Protein AF-A0A800DV52-F1 (afdb_monomer)

Structure (mmCIF, N/CA/C/O backbone):
data_AF-A0A800DV52-F1
#
_entry.id   AF-A0A800DV52-F1
#
loop_
_atom_site.group_PDB
_atom_site.id
_atom_site.type_symbol
_atom_site.label_atom_id
_atom_site.label_alt_id
_atom_site.label_comp_id
_atom_site.label_asym_id
_atom_site.label_entity_id
_atom_site.label_seq_id
_atom_site.pdbx_PDB_ins_code
_atom_site.Cartn_x
_atom_site.Cartn_y
_atom_site.Cartn_z
_atom_site.occupancy
_atom_site.B_iso_or_equiv
_atom_site.auth_seq_id
_atom_site.auth_comp_id
_atom_site.auth_asym_id
_atom_site.auth_atom_id
_atom_site.pdbx_PDB_model_num
ATOM 1 N N . MET A 1 1 ? -20.793 -4.062 12.230 1.00 92.56 1 MET A N 1
ATOM 2 C CA . MET A 1 1 ? -20.828 -4.119 10.745 1.00 92.56 1 MET A CA 1
ATOM 3 C C . MET A 1 1 ? -19.405 -4.273 10.210 1.00 92.56 1 MET A C 1
ATOM 5 O O . MET A 1 1 ? -18.481 -3.843 10.894 1.00 92.56 1 MET A O 1
ATOM 9 N N . ARG A 1 2 ? -19.210 -4.928 9.054 1.00 97.81 2 ARG A N 1
ATOM 10 C CA . ARG A 1 2 ? -17.881 -5.174 8.462 1.00 97.81 2 ARG A CA 1
ATOM 11 C C . ARG A 1 2 ? -17.659 -4.266 7.254 1.00 97.81 2 ARG A C 1
ATOM 13 O O . ARG A 1 2 ? -18.544 -4.178 6.410 1.00 97.81 2 ARG A O 1
ATOM 20 N N . ILE A 1 3 ? -16.491 -3.634 7.176 1.00 98.31 3 ILE A N 1
ATOM 21 C CA . ILE A 1 3 ? -16.117 -2.689 6.116 1.00 98.31 3 ILE A CA 1
ATOM 22 C C . ILE A 1 3 ? -14.804 -3.149 5.476 1.00 98.31 3 ILE A C 1
ATOM 24 O O . ILE A 1 3 ? -13.861 -3.526 6.172 1.00 98.31 3 ILE A O 1
ATOM 28 N N . LEU A 1 4 ? -14.736 -3.114 4.146 1.00 98.12 4 LEU A N 1
ATOM 29 C CA . LEU A 1 4 ? -13.515 -3.365 3.385 1.00 98.12 4 LEU A CA 1
ATOM 30 C C . LEU A 1 4 ? -13.159 -2.109 2.589 1.00 98.12 4 LEU A C 1
ATOM 32 O O . LEU A 1 4 ? -13.934 -1.670 1.743 1.00 98.12 4 LEU A O 1
ATOM 36 N N . LEU A 1 5 ? -11.982 -1.553 2.855 1.00 98.12 5 LEU A N 1
ATOM 37 C CA . LEU A 1 5 ? -11.411 -0.438 2.108 1.00 98.12 5 LEU A CA 1
ATOM 38 C C . LEU A 1 5 ? -10.428 -0.992 1.080 1.00 98.12 5 LEU A C 1
ATOM 40 O O . LEU A 1 5 ? -9.527 -1.749 1.434 1.00 98.12 5 LEU A O 1
ATOM 44 N N . ILE A 1 6 ? -10.598 -0.634 -0.190 1.00 96.19 6 ILE A N 1
ATOM 45 C CA . ILE A 1 6 ? -9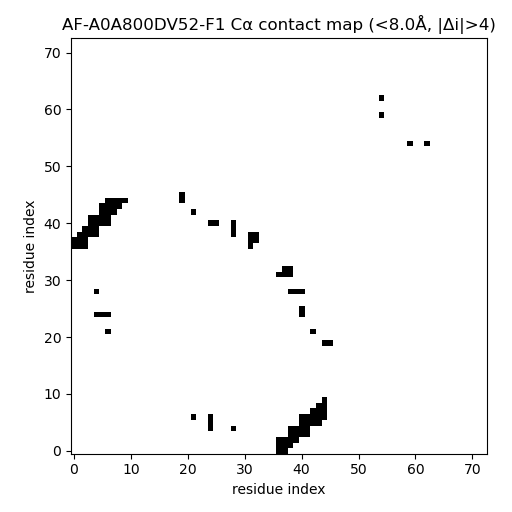.814 -1.201 -1.290 1.00 96.19 6 ILE A CA 1
ATOM 46 C C . ILE A 1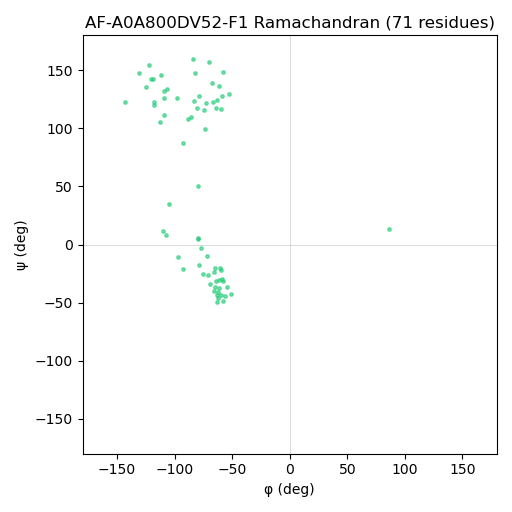 6 ? -9.020 -0.083 -1.958 1.00 96.19 6 ILE A C 1
ATOM 48 O O . ILE A 1 6 ? -9.606 0.874 -2.459 1.00 96.19 6 ILE A O 1
ATOM 52 N N . GLN A 1 7 ? -7.695 -0.231 -2.011 1.00 93.69 7 GLN A N 1
ATOM 53 C CA . GLN A 1 7 ? -6.877 0.487 -2.984 1.00 93.69 7 GLN A CA 1
ATOM 54 C C . GLN A 1 7 ? -6.882 -0.341 -4.273 1.00 93.69 7 GLN A C 1
ATOM 56 O O . GLN A 1 7 ? -6.331 -1.445 -4.270 1.00 93.69 7 GLN A O 1
ATOM 61 N N . PRO A 1 8 ? -7.539 0.128 -5.346 1.00 91.69 8 PRO A N 1
ATOM 62 C CA . PRO A 1 8 ? -7.687 -0.654 -6.563 1.00 91.69 8 PRO A CA 1
ATOM 63 C C . PRO A 1 8 ? -6.350 -0.796 -7.302 1.00 91.69 8 PRO A C 1
ATOM 65 O O . PRO A 1 8 ? -5.462 0.051 -7.153 1.00 91.69 8 PRO A O 1
ATOM 68 N N . PRO A 1 9 ? -6.206 -1.830 -8.147 1.00 87.69 9 PRO A N 1
ATOM 69 C CA . PRO A 1 9 ? -5.077 -1.910 -9.056 1.00 87.69 9 PRO A CA 1
ATOM 70 C C . PRO A 1 9 ? -5.188 -0.776 -10.084 1.00 87.69 9 PRO A C 1
ATOM 72 O O . PRO A 1 9 ? -6.178 -0.671 -10.808 1.00 87.69 9 PRO A O 1
ATOM 75 N N . ILE A 1 10 ? -4.167 0.074 -10.158 1.00 85.06 10 ILE A N 1
ATOM 76 C CA . ILE A 1 10 ? -4.069 1.156 -11.139 1.00 85.06 10 ILE A CA 1
ATOM 77 C C . ILE A 1 10 ? -2.817 0.969 -11.988 1.00 85.06 10 ILE A C 1
AT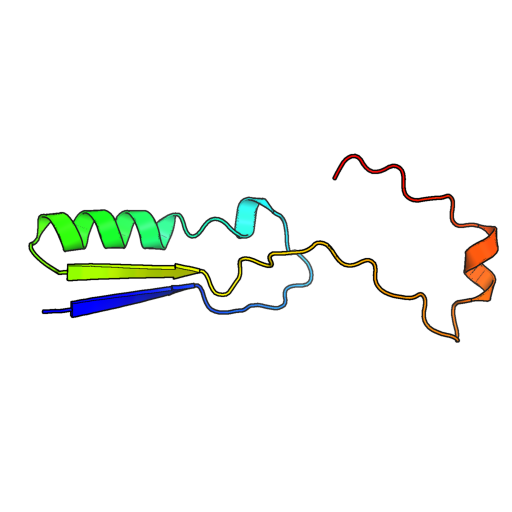OM 79 O O . ILE A 1 10 ? -1.762 0.568 -11.498 1.00 85.06 10 ILE A O 1
ATOM 83 N N . ARG A 1 11 ? -2.930 1.284 -13.278 1.00 79.50 11 ARG A N 1
ATOM 84 C CA . ARG A 1 11 ? -1.789 1.375 -14.188 1.00 79.50 11 ARG A CA 1
ATOM 85 C C . ARG A 1 11 ? -1.633 2.834 -14.587 1.00 79.50 11 ARG A C 1
ATOM 87 O O . ARG A 1 11 ? -2.422 3.347 -15.370 1.00 79.50 11 ARG A O 1
ATOM 94 N N . ASP A 1 12 ? -0.626 3.480 -14.016 1.00 75.31 12 ASP A N 1
ATOM 95 C CA . ASP A 1 12 ? -0.326 4.898 -14.214 1.00 75.31 12 ASP A CA 1
ATOM 96 C C . ASP A 1 12 ? 1.069 5.052 -14.846 1.00 75.31 12 ASP A C 1
ATOM 98 O O . ASP A 1 12 ? 1.997 4.306 -14.528 1.00 75.31 12 ASP A O 1
ATOM 102 N N . PHE A 1 13 ? 1.212 6.021 -15.749 1.00 69.38 13 PHE A N 1
ATOM 103 C CA . PHE A 1 13 ? 2.486 6.396 -16.361 1.00 69.38 13 PHE A CA 1
ATOM 104 C C . PHE A 1 13 ? 3.422 7.111 -15.372 1.00 69.38 13 PHE A C 1
ATOM 106 O O . PHE A 1 13 ? 4.639 7.022 -15.525 1.00 69.38 13 PHE A O 1
ATOM 113 N N . PHE A 1 14 ? 2.882 7.770 -14.338 1.00 72.69 14 PHE A N 1
ATOM 114 C CA . PHE A 1 14 ? 3.645 8.470 -13.289 1.00 72.69 14 PHE A CA 1
ATOM 115 C C . PHE A 1 14 ? 3.676 7.702 -11.962 1.00 72.69 14 PHE A C 1
ATOM 117 O O . PHE A 1 14 ? 3.656 8.280 -10.869 1.00 72.69 14 PHE A O 1
ATOM 124 N N . PHE A 1 15 ?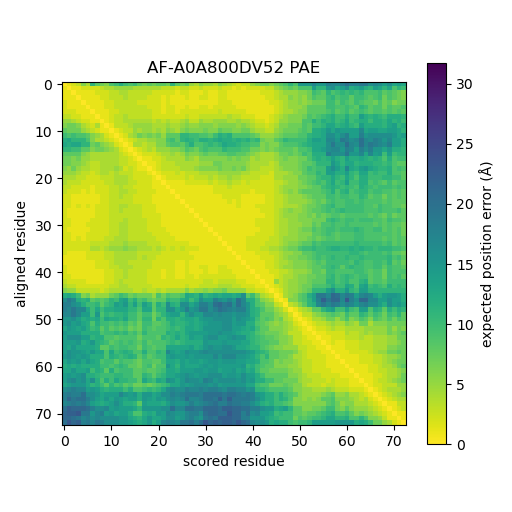 3.716 6.376 -12.044 1.00 74.69 15 PHE A N 1
ATOM 125 C CA . PHE A 1 15 ? 3.709 5.524 -10.870 1.00 74.69 15 PHE A CA 1
ATOM 126 C C . PHE A 1 15 ? 5.050 5.572 -10.122 1.00 74.69 15 PHE A C 1
ATOM 128 O O . PHE A 1 15 ? 6.101 5.246 -10.674 1.00 74.69 15 PHE A O 1
ATOM 135 N N . THR A 1 16 ? 5.018 5.955 -8.843 1.00 78.81 16 THR A N 1
ATOM 136 C CA . THR A 1 16 ? 6.197 5.969 -7.963 1.00 78.81 16 THR A CA 1
ATOM 137 C C . THR A 1 16 ? 5.963 5.091 -6.731 1.00 78.81 16 THR A C 1
ATOM 139 O O . THR A 1 16 ? 4.815 4.922 -6.317 1.00 78.81 16 THR A O 1
ATOM 142 N N . PRO A 1 17 ? 7.019 4.547 -6.091 1.00 79.19 17 PRO A N 1
ATOM 143 C CA . PRO A 1 17 ? 6.867 3.708 -4.901 1.00 79.19 17 PRO A CA 1
ATOM 144 C C . PRO A 1 17 ? 6.074 4.370 -3.767 1.00 79.19 17 PRO A C 1
ATOM 146 O O . PRO A 1 17 ? 5.272 3.703 -3.127 1.00 79.19 17 PRO A O 1
ATOM 149 N N . LEU A 1 18 ? 6.232 5.683 -3.559 1.00 81.88 18 LEU A N 1
ATOM 150 C CA . LEU A 1 18 ? 5.497 6.430 -2.531 1.00 81.88 18 LEU A CA 1
ATOM 151 C C . LEU A 1 18 ? 3.974 6.402 -2.755 1.00 81.88 18 LEU A C 1
ATOM 153 O O . LEU A 1 18 ? 3.211 6.413 -1.795 1.00 81.88 18 LEU A O 1
ATOM 157 N N . ARG A 1 19 ? 3.525 6.314 -4.015 1.00 79.94 19 ARG A N 1
ATOM 158 C CA . ARG A 1 19 ? 2.101 6.241 -4.381 1.00 79.94 19 ARG A CA 1
ATOM 159 C C . ARG A 1 19 ? 1.485 4.855 -4.155 1.00 79.94 19 ARG A C 1
ATOM 161 O O . ARG A 1 19 ? 0.286 4.702 -4.347 1.00 79.94 19 ARG A O 1
ATOM 168 N N . LYS A 1 20 ? 2.274 3.857 -3.732 1.00 85.50 20 LYS A N 1
ATOM 169 C CA . LYS A 1 20 ? 1.757 2.549 -3.294 1.00 85.50 20 LYS A CA 1
ATOM 170 C C . LYS A 1 20 ? 1.128 2.598 -1.909 1.00 85.50 20 LYS A C 1
ATOM 172 O O . LYS A 1 20 ? 0.303 1.740 -1.607 1.00 85.50 20 LYS A O 1
ATOM 177 N N . THR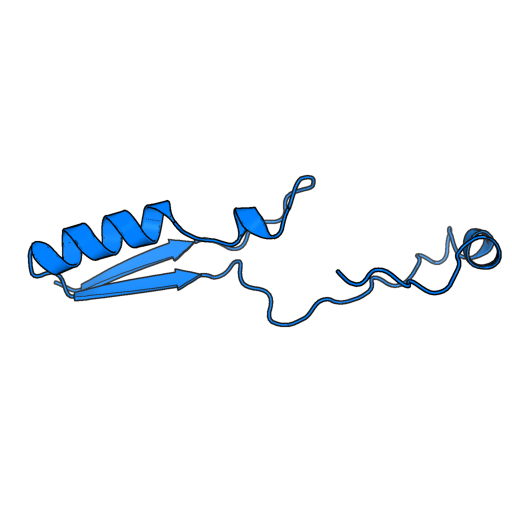 A 1 21 ? 1.525 3.550 -1.068 1.00 89.12 21 THR A N 1
ATOM 178 C CA . THR A 1 21 ? 1.088 3.606 0.328 1.00 89.12 21 THR A CA 1
ATOM 179 C C . THR A 1 21 ? -0.366 4.084 0.410 1.00 89.12 21 THR A C 1
ATOM 181 O O . THR A 1 21 ? -0.625 5.246 0.087 1.00 89.12 21 THR A O 1
ATOM 184 N N . PRO A 1 22 ? -1.318 3.261 0.893 1.00 92.94 22 PRO A N 1
ATOM 185 C CA . PRO A 1 22 ? -2.735 3.618 0.962 1.00 92.94 22 PRO A CA 1
ATOM 186 C C . PRO A 1 22 ? -3.043 4.512 2.179 1.00 92.94 22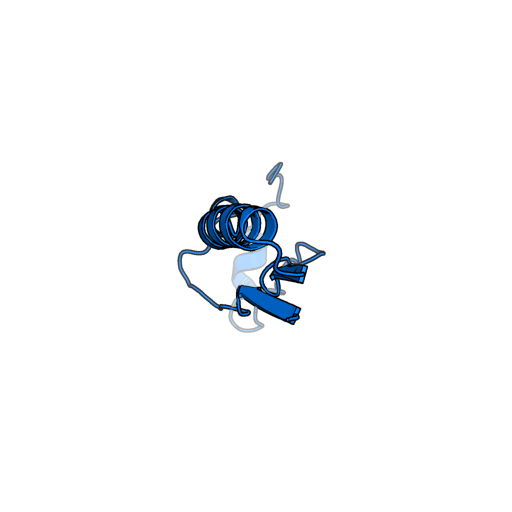 PRO A C 1
ATOM 188 O O . PRO A 1 22 ? -3.945 4.224 2.962 1.00 92.94 22 PRO A O 1
ATOM 191 N N . LEU A 1 23 ? -2.282 5.597 2.372 1.00 94.19 23 LEU A N 1
ATOM 192 C CA . LEU A 1 23 ? -2.288 6.395 3.608 1.00 94.19 23 LEU A CA 1
ATOM 193 C C . LEU A 1 23 ? -3.685 6.919 3.975 1.00 94.19 23 LEU A C 1
ATOM 195 O O . LEU A 1 23 ? -4.109 6.796 5.121 1.00 94.19 23 LEU A O 1
ATOM 199 N N . GLY A 1 24 ? -4.432 7.436 2.996 1.00 95.19 24 GLY A N 1
ATOM 200 C CA . GLY A 1 24 ? -5.804 7.899 3.221 1.00 95.19 24 GLY A CA 1
ATOM 201 C C . GLY A 1 24 ? -6.747 6.781 3.681 1.00 95.19 24 GLY A C 1
ATOM 202 O O . GLY A 1 24 ? -7.569 7.001 4.568 1.00 95.19 24 GLY A O 1
ATOM 203 N N . LEU A 1 25 ? -6.592 5.563 3.147 1.00 96.94 25 LEU A N 1
ATOM 204 C CA . LEU A 1 25 ? -7.386 4.412 3.589 1.00 96.94 25 LEU A CA 1
ATOM 205 C C . LEU A 1 25 ? -7.015 3.982 5.009 1.00 96.94 25 LEU A C 1
ATOM 207 O O . LEU A 1 25 ? -7.898 3.572 5.753 1.00 96.94 25 LEU A O 1
ATOM 211 N N . LEU A 1 26 ? -5.745 4.105 5.405 1.00 97.25 26 LEU A N 1
ATOM 212 C CA . LEU A 1 26 ? -5.311 3.808 6.774 1.00 97.25 26 LEU A CA 1
ATOM 213 C C . LEU A 1 26 ? -5.913 4.790 7.787 1.00 97.25 26 LEU A C 1
ATOM 215 O O . LEU A 1 26 ? -6.355 4.369 8.857 1.00 97.25 26 LEU A O 1
ATOM 219 N N . TYR A 1 27 ? -5.993 6.081 7.447 1.00 98.25 27 TYR A N 1
ATOM 220 C CA . TYR A 1 27 ? -6.677 7.067 8.291 1.00 98.25 27 TYR A CA 1
ATOM 221 C C . TYR A 1 27 ? -8.165 6.752 8.451 1.00 98.25 27 TYR A C 1
ATOM 223 O O . TYR A 1 27 ? -8.671 6.748 9.574 1.00 98.25 27 TYR A O 1
ATOM 231 N N . LEU A 1 28 ? -8.850 6.427 7.350 1.00 98.31 28 LEU A N 1
ATOM 232 C CA . LEU A 1 28 ? -10.260 6.032 7.386 1.00 98.31 28 LEU A CA 1
ATOM 233 C C . LEU A 1 28 ? -10.473 4.747 8.187 1.00 98.31 28 LEU A C 1
ATOM 235 O O . LEU A 1 28 ? -11.393 4.690 8.998 1.00 98.31 28 LEU A O 1
ATOM 239 N N . ALA A 1 29 ? -9.616 3.741 7.998 1.00 98.31 29 ALA A N 1
ATOM 240 C CA . ALA A 1 29 ? -9.674 2.501 8.760 1.00 98.31 29 ALA A CA 1
ATOM 241 C C . ALA A 1 29 ? -9.559 2.775 10.260 1.00 98.31 29 ALA A C 1
ATOM 243 O O . ALA A 1 29 ? -10.424 2.353 11.016 1.00 98.31 29 ALA A O 1
ATOM 244 N N . THR A 1 30 ? -8.567 3.573 10.661 1.00 98.38 30 THR A N 1
ATOM 245 C CA . THR A 1 30 ? -8.336 3.928 12.068 1.00 98.38 30 THR A CA 1
ATOM 246 C C . THR A 1 30 ? -9.541 4.648 12.677 1.00 98.38 30 THR A C 1
ATOM 248 O O . THR A 1 30 ? -9.924 4.370 13.811 1.00 98.38 30 THR A O 1
ATOM 251 N N . PHE A 1 31 ? -10.146 5.589 11.946 1.00 98.50 31 PHE A N 1
ATOM 252 C CA . PHE A 1 31 ? -11.347 6.288 12.405 1.00 98.50 31 PHE A CA 1
ATOM 253 C C . PHE A 1 31 ? -12.528 5.322 12.575 1.00 98.50 31 PHE A C 1
ATOM 255 O O . PHE A 1 31 ? -13.141 5.276 13.635 1.00 98.50 31 PHE A O 1
ATOM 262 N N . LEU A 1 32 ? -12.807 4.497 11.566 1.00 98.44 32 LEU A N 1
ATOM 263 C CA . LEU A 1 32 ? -13.911 3.536 11.591 1.00 98.44 32 LEU A CA 1
ATOM 264 C C . LEU A 1 32 ? -13.724 2.452 12.667 1.00 98.44 32 LEU A C 1
ATOM 266 O O . LEU A 1 32 ? -14.687 2.050 13.313 1.00 98.44 32 LEU A O 1
ATOM 270 N N . GLU A 1 33 ? -12.498 1.995 12.902 1.00 98.25 33 GLU A N 1
ATOM 271 C CA . GLU A 1 33 ? -12.193 1.066 13.995 1.00 98.25 33 GLU A CA 1
ATOM 272 C C . GLU A 1 33 ? -12.492 1.689 15.364 1.00 98.25 33 GLU A C 1
ATOM 274 O O . GLU A 1 33 ? -13.081 1.026 16.218 1.00 98.25 33 GLU A O 1
ATOM 279 N N . LYS A 1 34 ? -12.164 2.976 15.562 1.00 98.38 34 LYS A N 1
ATOM 280 C CA . LYS A 1 34 ? -12.493 3.714 16.797 1.00 98.38 34 LYS A CA 1
ATOM 281 C C . LYS A 1 34 ? -13.998 3.868 17.020 1.00 98.38 34 LYS A C 1
ATOM 283 O O . LYS A 1 34 ? -14.436 3.832 18.163 1.00 98.38 34 LYS A O 1
ATOM 288 N N . GLU A 1 35 ? -14.777 3.961 15.948 1.00 98.25 35 GLU A N 1
ATOM 289 C CA . GLU A 1 35 ? -16.247 3.983 15.986 1.00 98.25 35 GLU A CA 1
ATOM 290 C C . GLU A 1 35 ? -16.875 2.577 16.145 1.00 98.25 35 GLU A C 1
ATOM 292 O O . GLU A 1 35 ? -18.093 2.415 16.082 1.00 98.25 35 GLU A O 1
ATOM 297 N N . GLY A 1 36 ? -16.062 1.532 16.348 1.00 98.25 36 GLY A N 1
ATOM 298 C CA . GLY A 1 36 ? -16.533 0.171 16.626 1.00 98.25 36 GLY A CA 1
ATOM 299 C C . GLY A 1 36 ? -16.836 -0.677 15.386 1.00 98.25 36 GLY A C 1
ATOM 300 O O . GLY A 1 36 ? -17.452 -1.744 15.494 1.00 98.25 36 GLY A O 1
ATOM 301 N N . PHE A 1 37 ? -16.412 -0.249 14.193 1.00 98.56 37 PHE A N 1
ATOM 302 C CA . PHE A 1 37 ? -16.525 -1.064 12.983 1.00 98.56 37 PHE A CA 1
ATOM 303 C C . PHE A 1 37 ? -15.381 -2.080 12.876 1.00 98.56 37 PHE A C 1
ATOM 305 O O . PHE A 1 37 ? -14.242 -1.818 13.247 1.00 98.56 37 PHE A O 1
ATOM 312 N N . SER A 1 38 ? -15.667 -3.247 12.292 1.00 98.31 38 SER A N 1
ATOM 313 C CA . SER A 1 38 ? -14.623 -4.200 11.901 1.00 98.31 38 SER A CA 1
ATOM 314 C C . SER A 1 38 ? -14.156 -3.856 10.491 1.00 98.31 38 SER A C 1
ATOM 316 O O . SER A 1 38 ? -14.904 -4.059 9.528 1.00 98.31 38 SER A O 1
ATOM 318 N N . VAL A 1 39 ? -12.943 -3.320 10.369 1.00 98.50 39 VAL A N 1
ATOM 319 C CA . VAL A 1 39 ? -12.408 -2.803 9.105 1.00 98.50 39 VAL A CA 1
ATOM 320 C C . VAL A 1 39 ? -11.252 -3.670 8.613 1.00 98.50 39 VA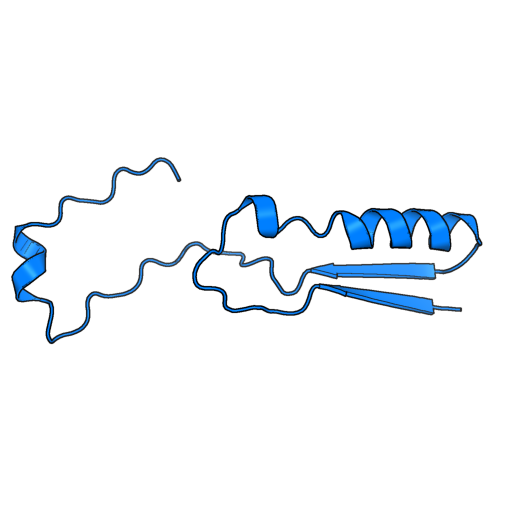L A C 1
ATOM 322 O O . VAL A 1 39 ? -10.490 -4.233 9.394 1.00 98.50 39 VAL A O 1
ATOM 325 N N . LYS A 1 40 ? -11.125 -3.807 7.293 1.00 98.06 40 LYS A N 1
ATOM 326 C CA . LYS A 1 40 ? -9.922 -4.330 6.635 1.00 98.06 40 LYS A CA 1
ATOM 327 C C . LYS A 1 40 ? -9.510 -3.410 5.496 1.00 98.06 40 LYS A C 1
ATOM 329 O O . LYS A 1 40 ? -10.368 -2.845 4.820 1.00 98.06 40 LYS A O 1
ATOM 334 N N . VAL A 1 41 ? -8.205 -3.320 5.253 1.00 96.81 41 VAL A N 1
ATOM 335 C CA . VAL A 1 41 ? -7.631 -2.628 4.093 1.00 96.81 41 VAL A CA 1
ATOM 336 C C . VAL A 1 41 ? -7.050 -3.666 3.137 1.00 96.81 41 VAL A C 1
ATOM 338 O O . VAL A 1 41 ? -6.244 -4.500 3.542 1.00 96.81 41 VAL A O 1
ATOM 341 N N . LEU A 1 42 ? -7.465 -3.616 1.873 1.00 95.00 42 LEU A N 1
ATOM 342 C CA . LEU A 1 42 ? -6.905 -4.403 0.778 1.00 95.00 42 LEU A CA 1
ATOM 343 C C . LEU A 1 42 ? -6.119 -3.478 -0.151 1.00 95.00 42 LEU A C 1
ATOM 345 O O . LEU A 1 42 ? -6.705 -2.661 -0.864 1.00 95.00 42 LEU A O 1
ATOM 349 N N . ASN A 1 43 ? -4.797 -3.630 -0.165 1.00 91.56 43 ASN A N 1
ATOM 350 C CA . ASN A 1 43 ? -3.926 -2.927 -1.095 1.00 91.56 43 ASN A CA 1
ATOM 351 C C . ASN A 1 43 ? -3.682 -3.760 -2.362 1.00 91.56 43 ASN A C 1
ATOM 353 O O . ASN A 1 43 ? -2.698 -4.487 -2.447 1.00 91.56 43 ASN A O 1
ATOM 357 N N . ALA A 1 44 ? -4.554 -3.647 -3.367 1.00 89.94 44 ALA A N 1
ATOM 358 C CA . ALA A 1 44 ? -4.401 -4.385 -4.628 1.00 89.94 44 ALA A CA 1
A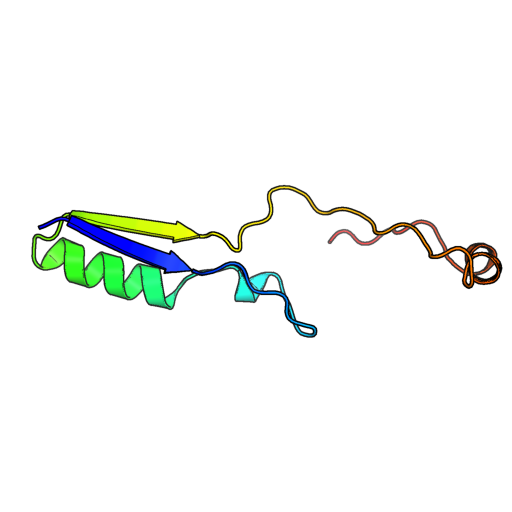TOM 359 C C . ALA A 1 44 ? -3.381 -3.751 -5.599 1.00 89.94 44 ALA A C 1
ATOM 361 O O . ALA A 1 44 ? -3.226 -4.215 -6.726 1.00 89.94 44 ALA A O 1
ATOM 362 N N . LEU A 1 45 ? -2.697 -2.685 -5.174 1.00 86.06 45 LEU A N 1
ATOM 363 C CA . LEU A 1 45 ? -1.635 -2.011 -5.924 1.00 86.06 45 LEU A CA 1
ATOM 364 C C . LEU A 1 45 ? -0.229 -2.478 -5.508 1.00 86.06 45 LEU A C 1
ATOM 366 O O . LEU A 1 45 ? 0.778 -2.142 -6.142 1.00 86.06 45 LEU A O 1
ATOM 370 N N . GLU A 1 46 ? -0.143 -3.229 -4.413 1.00 73.56 46 GLU A N 1
ATOM 371 C CA . GLU A 1 46 ? 1.101 -3.797 -3.926 1.00 73.56 46 GLU A CA 1
ATOM 372 C C . GLU A 1 46 ? 1.527 -4.959 -4.828 1.00 73.56 46 GLU A C 1
ATOM 374 O O . GLU A 1 46 ? 1.001 -6.062 -4.760 1.00 73.56 46 GLU A O 1
ATOM 379 N N . GLU A 1 47 ? 2.459 -4.693 -5.744 1.00 70.38 47 GLU A N 1
ATOM 380 C CA . GLU A 1 47 ? 3.112 -5.756 -6.511 1.00 70.38 47 GLU A CA 1
ATOM 381 C C . GLU A 1 47 ? 4.276 -6.369 -5.717 1.00 70.38 47 GLU A C 1
ATOM 383 O O . GLU A 1 47 ? 5.237 -5.664 -5.390 1.00 70.38 47 GLU A O 1
ATOM 388 N N . ASP A 1 48 ? 4.227 -7.691 -5.510 1.00 61.38 48 ASP A N 1
ATOM 389 C CA . ASP A 1 48 ? 5.238 -8.488 -4.792 1.00 61.38 48 ASP A CA 1
ATOM 390 C C . ASP A 1 48 ? 6.616 -8.529 -5.477 1.00 61.38 48 ASP A C 1
ATOM 392 O O . ASP A 1 48 ? 7.620 -8.879 -4.851 1.00 61.38 48 ASP A O 1
ATOM 396 N N . LYS A 1 49 ? 6.705 -8.234 -6.784 1.00 64.31 49 LYS A N 1
ATOM 397 C CA . LYS A 1 49 ? 7.945 -8.426 -7.556 1.00 64.31 49 LYS A CA 1
ATOM 398 C C . LYS A 1 49 ? 8.166 -7.340 -8.597 1.00 64.31 49 LYS A C 1
ATOM 400 O O . LYS A 1 49 ? 7.394 -7.190 -9.538 1.00 64.31 49 LYS A O 1
ATOM 405 N N . LYS A 1 50 ? 9.314 -6.661 -8.502 1.00 66.31 50 LYS A N 1
ATOM 406 C CA . LYS A 1 50 ? 9.860 -5.880 -9.619 1.00 66.31 50 LYS A CA 1
ATOM 407 C C . LYS A 1 50 ? 10.188 -6.844 -10.757 1.00 66.31 50 LYS A C 1
ATOM 409 O O . LYS A 1 50 ? 11.046 -7.710 -10.601 1.00 66.31 50 LYS A O 1
ATOM 414 N N . TYR A 1 51 ? 9.527 -6.695 -11.900 1.00 68.88 51 TYR A N 1
ATOM 415 C CA . TYR A 1 51 ? 9.846 -7.457 -13.102 1.00 68.88 51 TYR A CA 1
ATOM 416 C C . TYR A 1 51 ? 10.478 -6.537 -14.144 1.00 68.88 51 TYR A C 1
ATOM 418 O O . TYR A 1 51 ? 10.002 -5.438 -14.422 1.00 68.88 51 TYR A O 1
ATOM 426 N N . THR A 1 52 ? 11.587 -6.978 -14.732 1.00 74.69 52 THR A N 1
ATOM 427 C CA . THR A 1 52 ? 12.174 -6.279 -15.877 1.00 74.69 52 THR A CA 1
ATOM 428 C C . THR A 1 52 ? 11.407 -6.669 -17.134 1.00 74.69 52 THR A C 1
ATOM 430 O O . THR A 1 52 ? 11.398 -7.836 -17.530 1.00 74.69 52 THR A O 1
ATOM 433 N N . LEU A 1 53 ? 10.771 -5.690 -17.776 1.00 81.06 53 LEU A N 1
ATOM 434 C CA . LEU A 1 53 ? 10.134 -5.884 -19.075 1.00 81.06 53 LEU A CA 1
ATOM 435 C C . LEU A 1 53 ? 11.174 -6.295 -20.125 1.00 81.06 53 LEU A C 1
ATOM 437 O O . LEU A 1 53 ? 12.264 -5.725 -20.212 1.00 81.06 53 LEU A O 1
ATOM 441 N N . ARG A 1 54 ? 10.830 -7.287 -20.953 1.00 84.06 54 ARG A N 1
ATOM 442 C CA . ARG A 1 54 ? 11.666 -7.661 -22.099 1.00 84.06 54 ARG A CA 1
ATOM 443 C C . ARG A 1 54 ? 11.646 -6.534 -23.128 1.00 84.06 54 ARG A C 1
ATOM 445 O O . ARG A 1 54 ? 10.589 -5.987 -23.430 1.00 84.06 54 ARG A O 1
ATOM 452 N N . VAL A 1 55 ? 12.804 -6.241 -23.715 1.00 85.12 55 VAL A N 1
ATOM 453 C CA . VAL A 1 55 ? 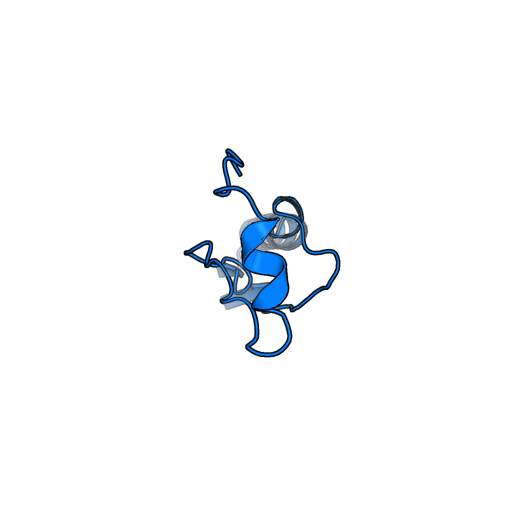12.907 -5.280 -24.821 1.00 85.12 55 VAL A CA 1
ATOM 454 C C . VAL A 1 55 ? 12.096 -5.808 -26.018 1.00 85.12 55 VAL A C 1
ATOM 456 O O . VAL A 1 55 ? 12.347 -6.937 -26.453 1.00 85.12 55 VAL A O 1
ATOM 459 N N . PRO A 1 56 ? 11.134 -5.040 -26.567 1.00 91.88 56 PRO A N 1
ATOM 460 C CA . PRO A 1 56 ? 10.369 -5.457 -27.740 1.00 91.88 56 PRO A CA 1
ATOM 461 C C . PRO A 1 56 ? 11.272 -5.745 -28.945 1.00 91.88 56 PRO A C 1
ATOM 463 O O . PRO A 1 56 ? 12.288 -5.077 -29.132 1.00 91.88 56 PRO A O 1
ATOM 466 N N . LYS A 1 57 ? 10.875 -6.689 -29.814 1.00 93.00 57 LYS A N 1
ATOM 467 C CA . LYS A 1 57 ? 11.685 -7.114 -30.978 1.00 93.00 57 LYS A CA 1
ATOM 468 C C . LYS A 1 57 ? 12.166 -5.936 -31.836 1.00 93.00 57 LYS A C 1
ATOM 470 O O . LYS A 1 57 ? 13.335 -5.890 -32.204 1.00 93.00 57 LYS A O 1
ATOM 475 N N . LYS A 1 58 ? 11.288 -4.956 -32.083 1.00 95.81 58 LYS A N 1
ATOM 476 C CA . LYS A 1 58 ? 11.584 -3.739 -32.863 1.00 95.81 58 LYS A CA 1
ATOM 477 C C . LYS A 1 58 ? 12.713 -2.882 -32.268 1.00 95.81 58 LYS A C 1
ATOM 479 O O . LYS A 1 58 ? 13.341 -2.127 -32.994 1.00 95.81 58 LYS A O 1
ATOM 484 N N . PHE A 1 59 ? 12.997 -3.024 -30.974 1.00 93.81 59 PHE A N 1
ATOM 485 C CA . PHE A 1 59 ? 13.999 -2.245 -30.242 1.00 93.81 59 PHE A CA 1
ATOM 486 C C . PHE A 1 59 ? 15.258 -3.044 -29.882 1.00 93.81 59 PHE A C 1
ATOM 488 O O . PHE A 1 59 ? 16.121 -2.541 -29.167 1.00 93.81 59 PHE A O 1
ATOM 495 N N . LEU A 1 60 ? 15.421 -4.276 -30.381 1.00 92.38 60 LEU A N 1
ATOM 496 C CA . LEU A 1 60 ? 16.596 -5.101 -30.062 1.00 92.38 60 LEU A CA 1
ATOM 497 C C . LEU A 1 60 ? 17.926 -4.446 -30.467 1.00 92.38 60 LEU A C 1
ATOM 499 O O . LEU A 1 60 ? 18.928 -4.647 -29.782 1.00 92.38 60 LEU A O 1
ATOM 503 N N . TYR A 1 61 ? 17.932 -3.613 -31.513 1.00 93.56 61 TYR A N 1
ATOM 504 C CA . TYR A 1 61 ? 19.115 -2.857 -31.947 1.00 93.56 61 TYR A CA 1
ATOM 505 C C . TYR A 1 61 ? 19.650 -1.891 -30.875 1.00 93.56 61 TYR A C 1
ATOM 507 O O . TYR A 1 61 ? 20.822 -1.509 -30.932 1.00 93.56 61 TYR A O 1
ATOM 515 N N . LEU A 1 62 ? 18.818 -1.514 -29.893 1.00 92.38 62 LEU A N 1
ATOM 516 C CA . LEU A 1 62 ? 19.207 -0.652 -28.778 1.00 92.38 62 LEU A CA 1
ATOM 517 C C . LEU A 1 62 ? 19.978 -1.400 -27.686 1.00 92.38 62 LEU A C 1
ATOM 519 O O . LEU A 1 62 ? 20.680 -0.778 -26.892 1.00 92.38 62 LEU A O 1
ATOM 523 N N . LYS A 1 63 ? 19.907 -2.738 -27.658 1.00 87.94 63 LYS A N 1
ATOM 524 C CA . LYS A 1 63 ? 20.502 -3.563 -26.596 1.00 87.94 63 LYS A CA 1
ATOM 525 C C . LYS A 1 63 ? 22.010 -3.345 -26.440 1.00 87.94 63 LYS A C 1
ATOM 527 O O . LYS A 1 63 ? 22.502 -3.410 -25.323 1.00 87.94 63 LYS A O 1
ATOM 532 N N . ARG A 1 64 ? 22.723 -3.033 -27.529 1.00 91.12 64 ARG A N 1
ATOM 533 C CA . ARG A 1 64 ? 24.164 -2.714 -27.506 1.00 91.12 64 ARG A CA 1
ATOM 534 C C . ARG A 1 64 ? 24.507 -1.420 -26.763 1.00 91.12 64 ARG A C 1
ATOM 536 O O . ARG A 1 64 ? 25.636 -1.276 -26.314 1.00 91.12 64 ARG A O 1
ATOM 543 N N . TYR A 1 65 ? 23.555 -0.495 -26.639 1.00 90.00 65 TYR A N 1
ATOM 544 C CA . TYR A 1 65 ? 23.744 0.772 -25.928 1.00 90.00 65 TYR A CA 1
ATOM 545 C C . TYR A 1 65 ? 23.324 0.681 -24.454 1.00 90.00 65 TYR A C 1
ATOM 547 O O . TYR A 1 65 ? 23.778 1.479 -23.636 1.00 90.00 65 TYR A O 1
ATOM 555 N N . TYR A 1 66 ? 22.482 -0.293 -24.086 1.00 84.62 66 TYR A N 1
ATOM 556 C CA . TYR A 1 66 ? 22.064 -0.490 -22.699 1.00 84.62 66 TYR A CA 1
ATOM 557 C C . TYR A 1 66 ? 23.137 -1.216 -21.881 1.00 84.62 66 TYR A C 1
ATOM 559 O O . TYR A 1 66 ? 23.598 -2.302 -22.229 1.00 84.62 66 TYR A O 1
ATOM 567 N N . ARG A 1 67 ? 23.499 -0.635 -20.734 1.00 82.25 67 ARG A N 1
ATOM 568 C CA . ARG A 1 67 ? 24.325 -1.294 -19.714 1.00 82.25 67 ARG A CA 1
ATOM 569 C C . ARG A 1 67 ? 23.450 -2.159 -18.807 1.00 82.25 67 ARG A C 1
ATOM 571 O O . ARG A 1 67 ? 22.244 -1.941 -18.701 1.00 82.25 67 ARG A O 1
ATOM 578 N N . LYS A 1 68 ? 24.062 -3.130 -18.119 1.00 81.25 68 LYS A N 1
ATOM 579 C CA . LYS A 1 68 ? 23.384 -3.886 -17.055 1.00 81.25 68 LYS A CA 1
ATOM 580 C C . LYS A 1 68 ? 22.776 -2.894 -16.061 1.00 81.25 68 LYS A C 1
ATOM 582 O O . LYS A 1 68 ? 23.481 -1.992 -15.609 1.00 81.25 68 LYS A O 1
ATOM 587 N N . ASN A 1 69 ? 21.492 -3.061 -15.745 1.00 76.38 69 ASN A N 1
ATOM 588 C CA . ASN A 1 69 ? 20.828 -2.229 -14.751 1.00 76.38 69 ASN A CA 1
ATOM 589 C C . ASN A 1 69 ? 21.561 -2.389 -13.405 1.00 76.38 69 ASN A C 1
ATOM 591 O O . ASN A 1 69 ? 21.653 -3.499 -12.882 1.00 76.38 69 ASN A O 1
ATOM 595 N N . LYS A 1 70 ? 22.139 -1.292 -12.909 1.00 79.38 70 LYS A N 1
ATOM 596 C CA . LYS A 1 70 ? 22.825 -1.200 -11.609 1.00 79.38 70 LYS A CA 1
ATOM 597 C C . LYS A 1 70 ? 22.030 -0.357 -10.609 1.00 79.38 70 LYS A C 1
ATOM 599 O O . LYS A 1 70 ? 22.580 0.042 -9.589 1.00 79.38 70 LYS A O 1
ATOM 604 N N . SER A 1 71 ? 20.776 -0.036 -10.926 1.00 70.94 71 SER A N 1
ATOM 605 C CA . SER A 1 71 ? 19.916 0.706 -10.016 1.00 70.94 71 SER A CA 1
ATOM 606 C C . SER A 1 71 ? 19.779 -0.071 -8.700 1.00 70.94 71 SER A C 1
ATOM 608 O O . SER A 1 71 ? 19.455 -1.260 -8.743 1.00 70.94 71 SER A O 1
ATOM 610 N N . PRO A 1 72 ? 20.029 0.566 -7.541 1.00 61.66 72 PRO A N 1
ATOM 611 C CA . PRO A 1 72 ? 19.726 -0.023 -6.238 1.00 61.66 72 PRO A CA 1
ATOM 612 C C . PRO A 1 72 ? 18.210 -0.063 -5.974 1.00 61.66 72 PRO A C 1
ATOM 614 O O . PRO A 1 72 ? 17.764 -0.688 -5.014 1.00 61.66 72 PRO A O 1
ATOM 617 N N . PHE A 1 73 ? 17.429 0.602 -6.833 1.00 54.72 73 PHE A N 1
ATOM 618 C CA . PHE A 1 73 ? 15.973 0.594 -6.873 1.00 54.72 73 PHE A CA 1
ATOM 619 C C . PHE A 1 73 ? 15.482 -0.287 -8.019 1.00 54.72 73 PHE A C 1
ATOM 621 O O . PHE A 1 73 ? 15.933 -0.099 -9.167 1.00 54.72 73 PHE A O 1
#

Solvent-accessible surface area (backbone atoms only — not comparable to full-atom values): 4964 Å² total; per-residue (Å²): 108,80,48,79,46,72,45,68,70,74,90,62,95,86,72,49,81,78,74,57,60,62,59,71,58,52,55,52,39,54,53,42,40,74,74,67,36,50,63,47,78,44,66,59,54,68,73,96,64,94,74,83,79,77,79,54,80,94,51,52,86,50,56,83,77,57,72,82,87,76,65,95,115

Secondary structure (DSSP, 8-state):
-EEEEEE-----TT--GGGG--HHHHHHHHHHHHTT-EEEEEETT--S---PPPPPGGGGGGTTTPPPP----

Foldseek 3Di:
DEEEAEDAADDDPPDDPVVQDPVVVVVVQVVVVVVVYHYDYHRNNDDPDDDDDDDDPVCVVCVVVDDDDPDPD

pLDDT: mean 87.13, std 11.21, range [54.72, 98.56]

Nearest PDB structures (foldseek):
  2p2c-assembly1_A  TM=5.375E-01  e=4.822E+00  Homo sapiens
  5jro-assembly1_A  TM=3.704E-01  e=3.395E+00  Yersinia pestis CO92

Mean predicted aligned error: 7.34 Å

Sequence (73 aa):
MRILLIQPPIRDFFFTPLRKTPLGLLYLATFLEKEGFSVKVLNALEEDKKYTLRVPKKFLYLKRYYRKNKSPF

Radius of gyration: 19.11 Å; Cα contacts (8 Å, |Δi|>4): 52; chains: 1; bounding box: 45×17×50 Å